Protein AF-A0A1A8BYM8-F1 (afdb_monomer_lite)

Structure (mmCIF, N/CA/C/O backbone):
data_AF-A0A1A8BYM8-F1
#
_entry.id   AF-A0A1A8BYM8-F1
#
loop_
_atom_site.group_PDB
_atom_site.id
_atom_site.type_symbol
_atom_site.label_atom_id
_atom_site.label_alt_id
_atom_site.label_comp_id
_atom_site.label_asym_id
_atom_site.label_entity_id
_atom_site.label_seq_id
_atom_site.pdbx_PDB_ins_code
_atom_site.Cartn_x
_atom_site.Cartn_y
_atom_site.Cartn_z
_atom_site.occupancy
_atom_site.B_iso_or_equiv
_atom_site.auth_seq_id
_atom_site.auth_comp_id
_atom_site.auth_asym_id
_atom_site.auth_atom_id
_atom_site.pdbx_PDB_model_num
ATOM 1 N N . GLN A 1 1 ? 53.234 -2.174 -76.152 1.00 69.75 1 GLN A N 1
ATOM 2 C CA . GLN A 1 1 ? 53.524 -1.243 -75.036 1.00 69.75 1 GLN A CA 1
ATOM 3 C C . GLN A 1 1 ? 52.244 -0.568 -74.524 1.00 69.75 1 GLN A C 1
ATOM 5 O O . GLN A 1 1 ? 52.040 -0.573 -73.321 1.00 69.75 1 GLN A O 1
ATOM 10 N N . THR A 1 2 ? 51.336 -0.128 -75.406 1.00 87.38 2 THR A N 1
ATOM 11 C CA . THR A 1 2 ? 50.038 0.517 -75.087 1.00 87.38 2 THR A CA 1
ATOM 12 C C . THR A 1 2 ? 49.075 -0.312 -74.216 1.00 87.38 2 THR A C 1
ATOM 14 O O . THR A 1 2 ? 48.575 0.184 -73.214 1.00 87.38 2 THR A O 1
ATOM 17 N N . GLN A 1 3 ? 48.884 -1.605 -74.504 1.00 92.19 3 GLN A N 1
ATOM 18 C CA . GLN A 1 3 ? 48.000 -2.469 -73.694 1.00 92.19 3 GLN A CA 1
ATOM 19 C C . GLN A 1 3 ? 48.476 -2.626 -72.238 1.00 92.19 3 GLN A C 1
ATOM 21 O O . GLN A 1 3 ? 47.675 -2.754 -71.318 1.00 92.19 3 GLN A O 1
ATOM 26 N N . LYS A 1 4 ? 49.797 -2.594 -72.012 1.00 92.19 4 LYS A N 1
ATOM 27 C CA . LYS A 1 4 ? 50.381 -2.707 -70.670 1.00 92.19 4 LYS A CA 1
ATOM 28 C C . LYS A 1 4 ? 50.124 -1.443 -69.840 1.00 92.19 4 LYS A C 1
ATOM 30 O O . LYS A 1 4 ? 49.868 -1.561 -68.648 1.00 92.19 4 LYS A O 1
ATOM 35 N N . SER A 1 5 ? 50.162 -0.256 -70.456 1.00 93.94 5 SER A N 1
ATOM 36 C CA . SER A 1 5 ? 49.809 1.000 -69.778 1.00 93.94 5 SER A CA 1
ATOM 37 C C . SER A 1 5 ? 48.310 1.117 -69.504 1.00 93.94 5 SER A C 1
ATOM 39 O O . SER A 1 5 ? 47.932 1.562 -68.429 1.00 93.94 5 SER A O 1
ATOM 41 N N . GLU A 1 6 ? 47.452 0.668 -70.424 1.00 94.69 6 GLU A N 1
ATOM 42 C CA . GLU A 1 6 ? 45.996 0.643 -70.209 1.00 94.69 6 GLU A CA 1
ATOM 43 C C . GLU A 1 6 ? 45.606 -0.285 -69.056 1.00 94.69 6 GLU A C 1
ATOM 45 O O . GLU A 1 6 ? 44.818 0.103 -68.195 1.00 94.69 6 GLU A O 1
ATOM 50 N N . LEU A 1 7 ? 46.209 -1.478 -68.993 1.00 94.81 7 LEU A N 1
ATOM 51 C CA . LEU A 1 7 ? 46.011 -2.399 -67.878 1.00 94.81 7 LEU A CA 1
ATOM 52 C C . LEU A 1 7 ? 46.497 -1.797 -66.552 1.00 94.81 7 LEU A C 1
ATOM 54 O O . LEU A 1 7 ? 45.799 -1.920 -65.553 1.00 94.81 7 LEU A O 1
ATOM 58 N N . SER A 1 8 ? 47.651 -1.119 -66.539 1.00 96.38 8 SER A N 1
ATOM 59 C CA . SER A 1 8 ? 48.151 -0.431 -65.338 1.00 96.38 8 SER A CA 1
ATOM 60 C C . SER A 1 8 ? 47.164 0.630 -64.849 1.00 96.38 8 SER A C 1
ATOM 62 O O . SER A 1 8 ? 46.769 0.600 -63.690 1.00 96.38 8 SER A O 1
ATOM 64 N N . ASN A 1 9 ? 46.676 1.492 -65.747 1.00 96.12 9 ASN A N 1
ATOM 65 C CA . ASN A 1 9 ? 45.692 2.521 -65.404 1.00 96.12 9 ASN A CA 1
ATOM 66 C C . ASN A 1 9 ? 44.373 1.910 -64.895 1.00 96.12 9 ASN A C 1
ATOM 68 O O . ASN A 1 9 ? 43.757 2.430 -63.966 1.00 96.12 9 ASN A O 1
ATOM 72 N N . ALA A 1 10 ? 43.923 0.800 -65.492 1.00 96.62 10 ALA A N 1
ATOM 73 C CA . ALA A 1 10 ? 42.734 0.085 -65.035 1.00 96.62 10 ALA A CA 1
ATOM 74 C C . ALA A 1 10 ? 42.922 -0.511 -63.628 1.00 96.62 10 ALA A C 1
ATOM 76 O O . ALA A 1 10 ? 42.000 -0.449 -62.813 1.00 96.62 10 ALA A O 1
ATOM 77 N N . ILE A 1 11 ? 44.113 -1.042 -63.328 1.00 97.00 11 ILE A N 1
ATOM 78 C CA . ILE A 1 11 ? 44.475 -1.534 -61.993 1.00 97.00 11 ILE A CA 1
ATOM 79 C C . ILE A 1 11 ? 44.491 -0.382 -60.985 1.00 97.00 11 ILE A C 1
ATOM 81 O O . ILE A 1 11 ? 43.869 -0.510 -59.933 1.00 97.00 11 ILE A O 1
ATOM 85 N N . ASP A 1 12 ? 45.118 0.750 -61.307 1.00 97.75 12 ASP A N 1
ATOM 86 C CA . ASP A 1 12 ? 45.185 1.914 -60.412 1.00 97.75 12 ASP A CA 1
ATOM 87 C C . ASP A 1 12 ? 43.781 2.448 -60.073 1.00 97.75 12 ASP A C 1
ATOM 89 O O . ASP A 1 12 ? 43.463 2.713 -58.908 1.00 97.75 12 ASP A O 1
ATOM 93 N N . ASN A 1 13 ? 42.892 2.508 -61.070 1.00 97.50 13 ASN A N 1
ATOM 94 C CA . ASN A 1 13 ? 41.487 2.870 -60.871 1.00 97.50 13 ASN A CA 1
ATOM 95 C C . ASN A 1 13 ? 40.746 1.865 -59.972 1.00 97.50 13 ASN A C 1
ATOM 97 O O . ASN A 1 13 ? 39.971 2.268 -59.099 1.00 97.50 13 ASN A O 1
ATOM 101 N N . LEU A 1 14 ? 40.979 0.561 -60.158 1.00 97.81 14 LEU A N 1
ATOM 102 C CA . LEU A 1 14 ? 40.376 -0.480 -59.322 1.00 97.81 14 LEU A CA 1
ATOM 103 C C . LEU A 1 14 ? 40.878 -0.400 -57.875 1.00 97.81 14 LEU A C 1
ATOM 105 O O . LEU A 1 14 ? 40.074 -0.501 -56.951 1.00 97.81 14 L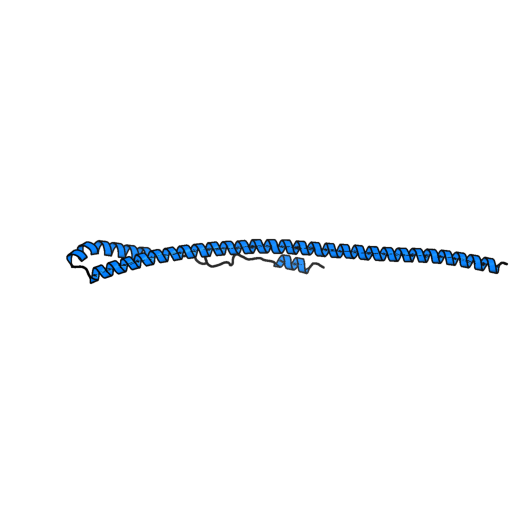EU A O 1
ATOM 109 N N . VAL A 1 15 ? 42.177 -0.170 -57.670 1.00 98.06 15 VAL A N 1
ATOM 110 C CA . VAL A 1 15 ? 42.770 0.024 -56.339 1.00 98.06 15 VAL A CA 1
ATOM 111 C C . VAL A 1 15 ? 42.131 1.225 -55.643 1.00 98.06 15 VAL A C 1
ATOM 113 O O . VAL A 1 15 ? 41.669 1.086 -54.513 1.00 98.06 15 VAL A O 1
ATOM 116 N N . SER A 1 16 ? 42.004 2.364 -56.330 1.00 97.56 16 SER A N 1
ATOM 117 C CA . SER A 1 16 ? 41.330 3.553 -55.788 1.00 97.56 16 SER A CA 1
ATOM 118 C C . SER A 1 16 ? 39.866 3.276 -55.416 1.00 97.56 16 SER A C 1
ATOM 120 O O . SER A 1 16 ? 39.413 3.631 -54.322 1.00 97.56 16 SER A O 1
ATOM 122 N N . SER A 1 17 ? 39.129 2.577 -56.287 1.00 97.88 17 SER A N 1
ATOM 123 C CA . SER A 1 17 ? 37.747 2.163 -56.018 1.00 97.88 17 SER A CA 1
ATOM 124 C C . SER A 1 17 ? 37.649 1.252 -54.788 1.00 97.88 17 SER A C 1
ATOM 126 O O . SER A 1 17 ? 36.792 1.464 -53.929 1.00 97.88 17 SER A O 1
ATOM 128 N N . ASN A 1 18 ? 38.563 0.289 -54.651 1.00 98.19 18 ASN A N 1
ATOM 129 C CA . ASN A 1 18 ? 38.620 -0.617 -53.506 1.00 98.19 18 ASN A CA 1
ATOM 130 C C . ASN A 1 18 ? 38.942 0.121 -52.202 1.00 98.19 18 ASN A C 1
ATOM 132 O O . ASN A 1 18 ? 38.282 -0.132 -51.198 1.00 98.19 18 ASN A O 1
ATOM 136 N N . SER A 1 19 ? 39.884 1.070 -52.207 1.00 98.19 19 SER A N 1
ATOM 137 C CA . SER A 1 19 ? 40.167 1.909 -51.033 1.00 98.19 19 SER A CA 1
ATOM 138 C C . SER A 1 19 ? 38.937 2.712 -50.600 1.00 98.19 19 SER A C 1
ATOM 140 O O . SER A 1 19 ? 38.654 2.819 -49.407 1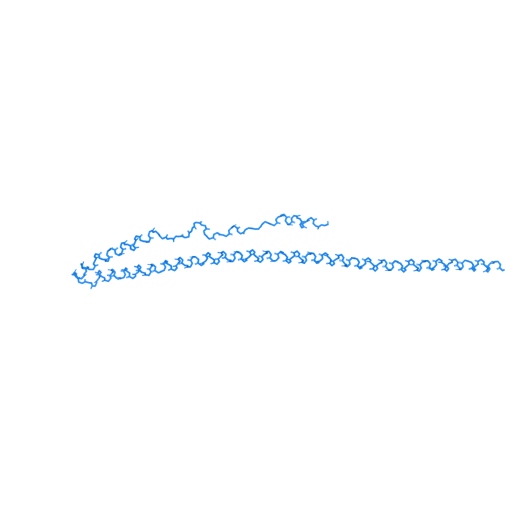.00 98.19 19 SER A O 1
ATOM 142 N N . ARG A 1 20 ? 38.149 3.222 -51.556 1.00 98.12 20 ARG A N 1
ATOM 143 C CA . ARG A 1 20 ? 36.881 3.902 -51.254 1.00 98.12 20 ARG A CA 1
ATOM 144 C C . ARG A 1 20 ? 35.843 2.950 -50.656 1.00 98.12 20 ARG A C 1
ATOM 146 O O . ARG A 1 20 ? 35.172 3.323 -49.700 1.00 98.12 20 ARG A O 1
ATOM 153 N N . LEU A 1 21 ? 35.710 1.734 -51.190 1.00 98.38 21 LEU A N 1
ATOM 154 C CA . LEU A 1 21 ? 34.812 0.717 -50.627 1.00 98.38 21 LEU A CA 1
ATOM 155 C C . LEU A 1 21 ? 35.230 0.305 -49.210 1.00 98.38 21 LEU A C 1
ATOM 157 O O . LEU A 1 21 ? 34.370 0.181 -48.346 1.00 98.38 21 LEU A O 1
ATOM 161 N N . GLN A 1 22 ? 36.529 0.154 -48.945 1.00 98.31 22 GLN A N 1
ATOM 162 C CA . GLN A 1 22 ? 37.046 -0.127 -47.601 1.00 98.31 22 GLN A CA 1
ATOM 163 C C . GLN A 1 22 ? 36.719 0.999 -46.614 1.00 98.31 22 GLN A C 1
ATOM 165 O O . GLN A 1 22 ? 36.270 0.722 -45.504 1.00 98.31 22 GLN A O 1
ATOM 170 N N . ALA A 1 23 ? 36.873 2.263 -47.022 1.00 98.31 23 ALA A N 1
ATOM 171 C CA . ALA A 1 23 ? 36.489 3.404 -46.192 1.00 98.31 23 ALA A CA 1
ATOM 172 C C . ALA A 1 23 ? 34.980 3.416 -45.889 1.00 98.31 23 ALA A C 1
ATOM 174 O O . ALA A 1 23 ? 34.582 3.647 -44.749 1.00 98.31 23 ALA A O 1
ATOM 175 N N . LEU A 1 24 ? 34.141 3.112 -46.888 1.00 98.44 24 LEU A N 1
ATOM 176 C CA . LEU A 1 24 ? 32.692 2.994 -46.699 1.00 98.44 24 LEU A CA 1
ATOM 177 C C . LEU A 1 24 ? 32.328 1.847 -45.747 1.00 98.44 24 LEU A C 1
ATOM 179 O O . LEU A 1 24 ? 31.483 2.040 -44.879 1.00 98.44 24 LEU A O 1
ATOM 183 N N . LEU A 1 25 ? 32.976 0.684 -45.864 1.00 98.38 25 L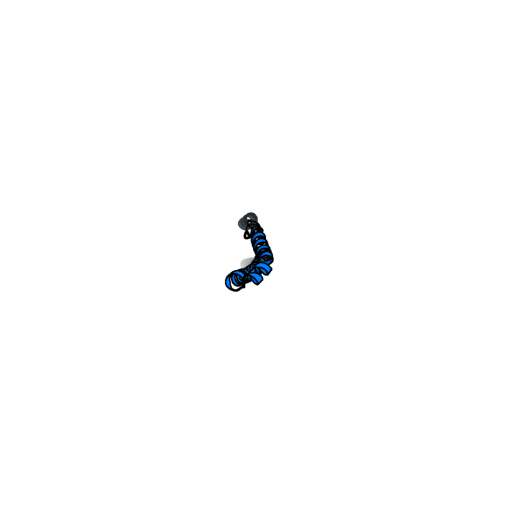EU A N 1
ATOM 184 C CA . LEU A 1 25 ? 32.765 -0.442 -44.948 1.00 98.38 25 LEU A CA 1
ATOM 185 C C . LEU A 1 25 ? 33.118 -0.064 -43.505 1.00 98.38 25 LEU A C 1
ATOM 187 O O . LEU A 1 25 ? 32.294 -0.258 -42.614 1.00 98.38 25 LEU A O 1
ATOM 191 N N . SER A 1 26 ? 34.278 0.561 -43.287 1.00 98.25 26 SER A N 1
ATOM 192 C CA . SER A 1 26 ? 34.685 1.038 -41.959 1.00 98.25 26 SER A CA 1
ATOM 193 C C . SER A 1 26 ? 33.690 2.053 -41.387 1.00 98.25 26 SER A C 1
ATOM 195 O O . SER A 1 26 ? 33.329 1.976 -40.215 1.00 98.25 26 SER A O 1
ATOM 197 N N . GLN A 1 27 ? 33.193 2.979 -42.214 1.00 98.44 27 GLN A N 1
ATOM 198 C CA . GLN A 1 27 ? 32.177 3.942 -41.790 1.00 98.44 27 GLN A CA 1
ATOM 199 C C . GLN A 1 27 ? 30.857 3.252 -41.409 1.00 98.44 27 GLN A C 1
ATOM 201 O O . GLN A 1 27 ? 30.194 3.667 -40.454 1.00 98.44 27 GLN A O 1
ATOM 206 N N . MET A 1 28 ? 30.453 2.213 -42.146 1.00 98.25 28 MET A N 1
ATOM 207 C CA . MET A 1 28 ? 29.250 1.442 -41.830 1.00 98.25 28 MET A CA 1
ATOM 208 C C . MET A 1 28 ? 29.393 0.704 -40.497 1.00 98.25 28 MET A C 1
ATOM 210 O O . MET A 1 28 ? 28.469 0.756 -39.689 1.00 98.25 28 MET A O 1
ATOM 214 N N . GLU A 1 29 ? 30.544 0.087 -40.229 1.00 98.38 29 GLU A N 1
ATOM 215 C CA . GLU A 1 29 ? 30.831 -0.578 -38.950 1.00 98.38 29 GLU A CA 1
ATOM 216 C C . GLU A 1 29 ? 30.775 0.404 -37.771 1.00 98.38 29 GLU A C 1
ATOM 218 O O . GLU A 1 29 ? 30.092 0.142 -36.775 1.00 98.38 29 GLU A O 1
ATOM 223 N N . ASP A 1 30 ? 31.403 1.575 -37.908 1.00 98.50 30 ASP A N 1
ATOM 224 C CA . ASP A 1 30 ? 31.334 2.635 -36.898 1.00 98.50 30 ASP A CA 1
ATOM 225 C C . ASP A 1 30 ? 29.896 3.125 -36.682 1.00 98.50 30 ASP A C 1
ATOM 227 O O . ASP A 1 30 ? 29.457 3.307 -35.543 1.00 98.50 30 ASP A O 1
ATOM 231 N N . THR A 1 31 ? 29.130 3.295 -37.762 1.00 98.50 31 THR A N 1
ATOM 232 C CA . THR A 1 31 ? 27.718 3.696 -37.685 1.00 98.50 31 THR A CA 1
ATOM 233 C C . THR A 1 31 ? 26.891 2.639 -36.954 1.00 98.50 31 THR A C 1
ATOM 235 O O . THR A 1 31 ? 26.089 2.983 -36.083 1.00 98.50 31 THR A O 1
ATOM 238 N N . CYS A 1 32 ? 27.105 1.352 -37.245 1.00 98.50 32 CYS A N 1
ATOM 239 C CA . CYS A 1 32 ? 26.450 0.252 -36.542 1.00 98.50 32 CYS A CA 1
ATOM 240 C C . CYS A 1 32 ? 26.757 0.276 -35.040 1.00 98.50 32 CYS A C 1
ATOM 242 O O . CYS A 1 32 ? 25.827 0.162 -34.238 1.00 98.50 32 CYS A O 1
ATOM 244 N N . ARG A 1 33 ? 28.023 0.487 -34.652 1.00 98.62 33 ARG A N 1
ATOM 245 C CA . ARG A 1 33 ? 28.413 0.626 -33.239 1.00 98.62 33 ARG A CA 1
ATOM 246 C C . ARG A 1 33 ? 27.675 1.788 -32.572 1.00 98.62 33 ARG A C 1
ATOM 248 O O . ARG A 1 33 ? 27.052 1.602 -31.531 1.00 98.62 33 ARG A O 1
ATOM 255 N N . VAL A 1 34 ? 27.675 2.968 -33.194 1.00 98.62 34 VAL A N 1
ATOM 256 C CA . VAL A 1 34 ? 27.006 4.161 -32.645 1.00 98.62 34 VAL A CA 1
ATOM 257 C C . VAL A 1 34 ? 25.495 3.946 -32.491 1.00 98.62 34 VAL A C 1
ATOM 259 O O . VAL A 1 34 ? 24.915 4.351 -31.484 1.00 98.62 34 VAL A O 1
ATOM 262 N N . VAL A 1 35 ? 24.840 3.278 -33.448 1.00 98.69 35 VAL A N 1
ATOM 263 C CA . VAL A 1 35 ? 23.412 2.929 -33.343 1.00 98.69 35 VAL A CA 1
ATOM 264 C C . VAL A 1 35 ? 23.155 2.001 -32.155 1.00 98.69 35 VAL A C 1
ATOM 266 O O . VAL A 1 35 ? 22.206 2.233 -31.405 1.00 98.69 35 VAL A O 1
ATOM 269 N N . GLN A 1 36 ? 23.999 0.987 -31.946 1.00 98.62 36 GLN A N 1
ATOM 270 C CA . GLN A 1 36 ? 23.876 0.074 -30.805 1.00 98.62 36 GLN A CA 1
ATOM 271 C C . GLN A 1 36 ? 24.037 0.809 -29.469 1.00 98.62 36 GLN A C 1
ATOM 273 O O . GLN A 1 36 ? 23.196 0.652 -28.584 1.00 98.62 36 GLN A O 1
ATOM 278 N N . GLU A 1 37 ? 25.051 1.667 -29.343 1.00 98.62 37 GLU A N 1
ATOM 279 C CA . GLU A 1 37 ? 25.280 2.473 -28.138 1.00 98.62 37 GLU A CA 1
ATOM 280 C C . GLU A 1 37 ? 24.121 3.439 -27.859 1.00 98.62 37 GLU A C 1
ATOM 282 O O . GLU A 1 37 ? 23.666 3.564 -26.720 1.00 98.62 37 GLU A O 1
ATOM 287 N N . ASN A 1 38 ? 23.609 4.113 -28.893 1.00 98.62 38 ASN A N 1
ATOM 288 C CA . ASN A 1 38 ? 22.463 5.013 -28.766 1.00 98.62 38 ASN A CA 1
ATOM 289 C C . ASN A 1 38 ? 21.203 4.253 -28.334 1.00 98.62 38 ASN A C 1
ATOM 291 O O . ASN A 1 38 ? 20.490 4.707 -27.439 1.00 98.62 38 ASN A O 1
ATOM 295 N N . ALA A 1 39 ? 20.942 3.085 -28.927 1.00 98.62 39 ALA A N 1
ATOM 296 C CA . ALA A 1 39 ? 19.811 2.243 -28.554 1.00 98.62 39 ALA A CA 1
ATOM 297 C C . ALA A 1 39 ? 19.936 1.734 -27.112 1.00 98.62 39 ALA A C 1
ATOM 299 O O . ALA A 1 39 ? 18.948 1.726 -26.379 1.00 98.62 39 ALA A O 1
ATOM 300 N N . GLN A 1 40 ? 21.138 1.344 -26.679 1.00 98.62 40 GLN A N 1
ATOM 301 C CA . GLN A 1 40 ? 21.391 0.940 -25.298 1.00 98.62 40 GLN A CA 1
ATOM 302 C C . GLN A 1 40 ? 21.138 2.096 -24.323 1.00 98.62 40 GLN A C 1
ATOM 304 O O . GLN A 1 40 ? 20.420 1.906 -23.344 1.00 98.62 40 GLN A O 1
ATOM 309 N N . ARG A 1 41 ? 21.642 3.301 -24.620 1.00 98.62 41 ARG A N 1
ATOM 310 C CA . ARG A 1 41 ? 21.381 4.501 -23.807 1.00 98.62 41 ARG A CA 1
ATOM 311 C C . ARG A 1 41 ? 19.890 4.834 -23.728 1.00 98.62 41 ARG A C 1
ATOM 313 O O . ARG A 1 41 ? 19.394 5.120 -22.644 1.00 98.62 41 ARG A O 1
ATOM 320 N N . ALA A 1 42 ? 19.160 4.749 -24.841 1.00 98.44 42 ALA A N 1
ATOM 321 C CA . ALA A 1 42 ? 17.715 4.979 -24.854 1.00 98.44 42 ALA A CA 1
ATOM 322 C C . ALA A 1 42 ? 16.954 3.945 -24.005 1.00 98.44 42 ALA A C 1
ATOM 324 O O . ALA A 1 42 ? 16.078 4.316 -23.227 1.00 98.44 42 ALA A O 1
ATOM 325 N N . LYS A 1 43 ? 17.320 2.658 -24.107 1.00 98.44 43 LYS A N 1
ATOM 326 C CA . LYS A 1 43 ? 16.737 1.584 -23.285 1.00 98.44 43 LYS A CA 1
ATOM 327 C C . LYS A 1 43 ? 16.996 1.800 -21.797 1.00 98.44 43 LYS A C 1
ATOM 329 O O . LYS A 1 43 ? 16.072 1.669 -21.003 1.00 98.44 43 LYS A O 1
ATOM 334 N N . GLN A 1 44 ? 18.228 2.153 -21.435 1.00 98.56 44 GLN A N 1
ATOM 335 C CA . GLN A 1 44 ? 18.589 2.441 -20.051 1.00 98.56 44 GLN A CA 1
ATOM 336 C C . GLN A 1 44 ? 17.800 3.637 -19.509 1.00 98.56 44 GLN A C 1
ATOM 338 O O . GLN A 1 44 ? 17.176 3.525 -18.460 1.00 98.56 44 GLN A O 1
ATOM 343 N N . GLY A 1 45 ? 17.753 4.745 -20.253 1.00 98.25 45 GLY A N 1
ATOM 344 C CA . GLY A 1 45 ? 17.002 5.927 -19.835 1.00 98.25 45 GLY A CA 1
ATOM 345 C C . GLY A 1 45 ? 15.505 5.655 -19.671 1.00 98.25 45 GLY A C 1
ATOM 346 O O . GLY A 1 45 ? 14.884 6.198 -18.763 1.00 98.25 45 GLY A O 1
ATOM 347 N N . LEU A 1 46 ? 14.917 4.793 -20.507 1.00 97.12 46 LEU A N 1
ATOM 348 C CA . LEU A 1 46 ? 13.530 4.356 -20.337 1.00 97.12 46 LEU A CA 1
ATOM 349 C C . LEU A 1 46 ? 13.349 3.546 -19.046 1.00 97.12 46 LEU A C 1
ATOM 351 O O . LEU A 1 46 ? 12.434 3.837 -18.281 1.00 97.12 46 LEU A O 1
ATOM 355 N N . ALA A 1 47 ? 14.224 2.569 -18.792 1.00 97.94 47 ALA A N 1
ATOM 356 C CA . ALA A 1 47 ? 14.173 1.744 -17.586 1.00 97.94 47 ALA A CA 1
ATOM 357 C C . ALA A 1 47 ? 14.279 2.598 -16.312 1.00 97.94 47 ALA A C 1
ATOM 359 O O . ALA A 1 47 ? 13.397 2.533 -15.463 1.00 97.94 47 ALA A O 1
ATOM 360 N N . GLU A 1 48 ? 15.264 3.498 -16.243 1.00 98.44 48 GLU A N 1
ATOM 361 C CA . GLU A 1 48 ? 15.475 4.391 -15.093 1.00 98.44 48 GLU A CA 1
ATOM 362 C C . GLU A 1 48 ? 14.253 5.280 -14.800 1.00 98.44 48 GLU A C 1
ATOM 364 O O . GLU A 1 48 ? 13.932 5.562 -13.644 1.00 98.44 48 GLU A O 1
ATOM 369 N N . ARG A 1 49 ? 13.533 5.721 -15.841 1.00 96.94 49 ARG A N 1
ATOM 370 C CA . ARG A 1 49 ? 12.305 6.516 -15.680 1.00 96.94 49 ARG A CA 1
ATOM 371 C C . ARG A 1 49 ? 11.168 5.700 -15.070 1.00 96.94 49 ARG A C 1
ATOM 373 O O . ARG A 1 49 ? 10.436 6.237 -14.240 1.00 96.94 49 ARG A O 1
ATOM 380 N N . PHE A 1 50 ? 11.021 4.438 -15.469 1.00 96.94 50 PHE A N 1
ATOM 381 C CA . PHE A 1 50 ? 10.028 3.538 -14.883 1.00 96.94 50 PHE A CA 1
ATOM 382 C C . PHE A 1 50 ? 10.403 3.128 -13.460 1.00 96.94 50 PHE A C 1
ATOM 384 O O . PHE A 1 50 ? 9.537 3.156 -12.592 1.00 96.94 50 PHE A O 1
ATOM 391 N N . ASP A 1 51 ? 11.679 2.857 -13.188 1.00 98.38 51 ASP A N 1
ATOM 392 C CA . ASP A 1 51 ? 12.163 2.562 -11.835 1.00 98.38 51 ASP A CA 1
ATOM 393 C C . ASP A 1 51 ? 11.864 3.717 -10.870 1.00 98.38 51 ASP A C 1
ATOM 395 O O . ASP A 1 51 ? 11.354 3.501 -9.768 1.00 98.38 51 ASP A O 1
ATOM 399 N N . LEU A 1 52 ? 12.086 4.962 -11.307 1.00 97.81 52 LEU A N 1
ATOM 400 C CA . LEU A 1 52 ? 11.710 6.143 -10.532 1.00 97.81 52 LEU A CA 1
ATOM 401 C C . LEU A 1 52 ? 10.192 6.232 -10.311 1.00 97.81 52 LEU A C 1
ATOM 403 O O . LEU A 1 52 ? 9.751 6.546 -9.206 1.00 97.81 52 LEU A O 1
ATOM 407 N N . LEU A 1 53 ? 9.385 5.956 -11.340 1.00 96.44 53 LEU A N 1
ATOM 408 C CA . LEU A 1 53 ? 7.926 5.953 -11.212 1.00 96.44 53 LEU A CA 1
ATOM 409 C C . LEU A 1 53 ? 7.458 4.900 -10.196 1.00 96.44 53 LEU A C 1
ATOM 411 O O . LEU A 1 53 ? 6.615 5.208 -9.355 1.00 96.44 53 LEU A O 1
ATOM 415 N N . TYR A 1 54 ? 8.027 3.692 -10.227 1.00 97.31 54 TYR A N 1
ATOM 416 C CA . TYR A 1 54 ? 7.729 2.644 -9.250 1.00 97.31 54 TYR A CA 1
ATOM 417 C C . TYR A 1 54 ? 8.109 3.057 -7.830 1.00 97.31 54 TYR A C 1
ATOM 419 O O . TYR A 1 54 ? 7.310 2.863 -6.916 1.00 97.31 54 TYR A O 1
ATOM 427 N N . ALA A 1 55 ? 9.278 3.675 -7.643 1.00 98.25 55 ALA A N 1
ATOM 428 C CA . ALA A 1 55 ? 9.706 4.160 -6.334 1.00 98.25 55 ALA A CA 1
ATOM 429 C C . ALA A 1 55 ? 8.722 5.194 -5.756 1.00 98.25 55 ALA A C 1
ATOM 431 O O . ALA A 1 55 ? 8.313 5.078 -4.602 1.00 98.25 55 ALA A O 1
ATOM 432 N N . ILE A 1 56 ? 8.281 6.155 -6.576 1.00 97.06 56 ILE A N 1
ATOM 433 C CA . ILE A 1 56 ? 7.290 7.165 -6.173 1.00 97.06 56 ILE A CA 1
ATOM 434 C C . ILE A 1 56 ? 5.953 6.508 -5.805 1.00 97.06 56 ILE A C 1
ATOM 436 O O . ILE A 1 56 ? 5.331 6.881 -4.809 1.00 97.06 56 ILE A O 1
ATOM 440 N N . LEU A 1 57 ? 5.490 5.541 -6.602 1.00 96.75 57 LEU A N 1
ATOM 441 C CA . LEU A 1 57 ? 4.237 4.835 -6.333 1.00 96.75 57 LEU A CA 1
ATOM 442 C C . LEU A 1 57 ? 4.303 4.038 -5.026 1.00 96.75 57 LEU A C 1
ATOM 444 O O . LEU A 1 57 ? 3.357 4.098 -4.239 1.00 96.75 57 LEU A O 1
ATOM 448 N N . GLU A 1 58 ? 5.407 3.336 -4.767 1.00 98.06 58 GLU A N 1
ATOM 449 C CA . GLU A 1 58 ? 5.563 2.553 -3.539 1.00 98.06 58 GLU A CA 1
ATOM 450 C C . GLU A 1 58 ? 5.657 3.456 -2.301 1.00 98.06 58 GLU A C 1
ATOM 452 O O . GLU A 1 58 ? 5.015 3.170 -1.291 1.00 98.06 58 GLU A O 1
ATOM 457 N N . GLU A 1 59 ? 6.359 4.592 -2.386 1.00 98.12 59 GLU A N 1
ATOM 458 C CA . GLU A 1 59 ? 6.383 5.594 -1.312 1.00 98.12 59 GLU A CA 1
ATOM 459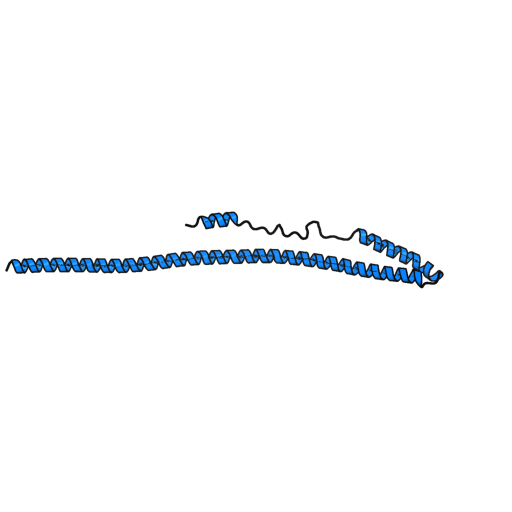 C C . GLU A 1 59 ? 4.969 6.109 -1.000 1.00 98.12 59 GLU A C 1
ATOM 461 O O . GLU A 1 59 ? 4.537 6.120 0.156 1.00 98.12 59 GLU A O 1
ATOM 466 N N . ARG A 1 60 ? 4.201 6.488 -2.031 1.00 96.50 60 ARG A N 1
ATOM 467 C CA . ARG A 1 60 ? 2.825 6.978 -1.854 1.00 96.50 60 ARG A CA 1
ATOM 468 C C . ARG A 1 60 ? 1.902 5.921 -1.262 1.00 96.50 60 ARG A C 1
ATOM 470 O O . ARG A 1 60 ? 1.119 6.242 -0.370 1.00 96.50 60 ARG A O 1
ATOM 477 N N . LYS A 1 61 ? 2.012 4.674 -1.714 1.00 97.12 61 LYS A N 1
ATOM 478 C CA . LYS A 1 61 ? 1.284 3.537 -1.143 1.00 97.12 61 LYS A CA 1
ATOM 479 C C . LYS A 1 61 ? 1.625 3.346 0.336 1.00 97.12 61 LYS A C 1
ATOM 481 O O . LYS A 1 61 ? 0.708 3.178 1.135 1.00 97.12 61 LYS A O 1
ATOM 486 N N . GLY A 1 62 ? 2.905 3.416 0.705 1.00 98.06 62 GLY A N 1
ATOM 487 C CA . GLY A 1 62 ? 3.353 3.324 2.096 1.00 98.06 62 GLY A CA 1
ATOM 488 C C . GLY A 1 62 ? 2.699 4.376 2.995 1.00 98.06 62 GLY A C 1
ATOM 489 O O . GLY A 1 62 ? 2.116 4.025 4.017 1.00 98.06 62 GLY A O 1
ATOM 490 N N . ILE A 1 63 ? 2.703 5.641 2.565 1.00 97.19 63 ILE A N 1
ATOM 491 C CA . ILE A 1 63 ? 2.069 6.750 3.302 1.00 97.19 63 ILE A CA 1
ATOM 492 C C . ILE A 1 63 ? 0.566 6.507 3.502 1.00 97.19 63 ILE A C 1
ATOM 494 O O . ILE A 1 63 ? 0.042 6.713 4.595 1.00 97.19 63 ILE A O 1
ATOM 498 N N . LEU A 1 64 ? -0.147 6.069 2.459 1.00 97.25 64 LEU A N 1
ATOM 499 C CA . LEU A 1 64 ? -1.587 5.805 2.554 1.00 97.25 64 LEU A CA 1
ATOM 500 C C . LEU A 1 64 ? -1.893 4.639 3.505 1.00 97.25 64 LEU A C 1
ATOM 502 O O . LEU A 1 64 ? -2.837 4.715 4.289 1.00 97.25 64 LEU A O 1
ATOM 506 N N . LEU A 1 65 ? -1.082 3.578 3.475 1.00 97.88 65 LEU A N 1
ATOM 507 C CA . LEU A 1 65 ? -1.219 2.450 4.398 1.00 97.88 65 LEU A CA 1
ATOM 508 C C . LEU A 1 65 ? -0.953 2.860 5.851 1.00 97.88 65 LEU A C 1
ATOM 510 O O . LEU A 1 65 ? -1.676 2.422 6.743 1.00 97.88 65 LEU A O 1
ATOM 514 N N . GLU A 1 66 ? 0.038 3.720 6.090 1.00 98.31 66 GLU A N 1
ATOM 515 C CA . GLU A 1 66 ? 0.322 4.258 7.424 1.00 98.31 66 GLU A CA 1
ATOM 516 C C . GLU A 1 66 ? -0.865 5.066 7.970 1.00 98.31 66 GLU A C 1
ATOM 518 O O . GLU A 1 66 ? -1.244 4.903 9.128 1.00 98.31 66 GLU A O 1
ATOM 523 N N . GLN A 1 67 ? -1.506 5.888 7.133 1.00 97.44 67 GLN A N 1
ATOM 524 C CA . GLN A 1 67 ? -2.697 6.649 7.524 1.00 97.44 67 GLN A CA 1
ATOM 525 C C . GLN A 1 67 ? -3.876 5.740 7.894 1.00 97.44 67 GLN A C 1
ATOM 527 O O . GLN A 1 67 ? -4.516 5.965 8.922 1.00 97.44 67 GLN A O 1
ATOM 532 N N . ILE A 1 68 ? -4.129 4.697 7.095 1.00 98.12 68 ILE A N 1
ATOM 533 C CA . ILE A 1 68 ? -5.160 3.690 7.391 1.00 98.12 68 ILE A CA 1
ATOM 534 C C . ILE A 1 68 ? -4.860 2.995 8.723 1.00 98.12 68 ILE A C 1
ATOM 536 O O . ILE A 1 68 ? -5.753 2.861 9.561 1.00 98.12 68 ILE A O 1
ATOM 540 N N . GLY A 1 69 ? -3.609 2.570 8.927 1.00 98.19 69 GLY A N 1
ATOM 541 C CA . GLY A 1 69 ? -3.176 1.905 10.155 1.00 98.19 69 GLY A CA 1
ATOM 542 C C . GLY A 1 69 ? -3.349 2.793 11.385 1.00 98.19 69 GLY A C 1
ATOM 543 O O . GLY A 1 69 ? -3.917 2.361 12.384 1.00 98.19 69 GLY A O 1
ATOM 544 N N . LYS A 1 70 ? -2.959 4.066 11.288 1.00 98.38 70 LYS A N 1
ATOM 545 C CA . LYS A 1 70 ? -3.123 5.032 12.377 1.00 98.38 70 LYS A CA 1
ATOM 546 C C . LYS A 1 70 ? -4.588 5.214 12.774 1.00 98.38 70 LYS A C 1
ATOM 548 O O . LYS A 1 70 ? -4.904 5.166 13.960 1.00 98.38 70 LYS A O 1
ATOM 553 N N . GLU A 1 71 ? -5.488 5.398 11.809 1.00 97.88 71 GLU A N 1
ATOM 554 C CA . GLU A 1 71 ? -6.911 5.554 12.121 1.00 97.88 71 GLU A CA 1
ATOM 555 C C . GLU A 1 71 ? -7.510 4.266 12.705 1.00 97.88 71 GLU A C 1
ATOM 557 O O . GLU A 1 71 ? -8.303 4.320 13.647 1.00 97.88 71 GLU A O 1
ATOM 562 N N . GLN A 1 72 ? -7.106 3.099 12.190 1.00 98.31 72 GLN A N 1
ATOM 563 C CA . GLN A 1 72 ? -7.492 1.813 12.765 1.00 98.31 72 GLN A CA 1
ATOM 564 C C . GLN A 1 72 ? -7.072 1.721 14.239 1.00 98.31 72 GLN A C 1
ATOM 566 O O . GLN A 1 72 ? -7.899 1.370 15.086 1.00 98.31 72 GLN A O 1
ATOM 571 N N . ASP A 1 73 ? -5.819 2.049 14.554 1.00 98.56 73 ASP A N 1
ATOM 572 C CA . ASP A 1 73 ? -5.287 1.994 15.915 1.00 98.56 73 ASP A CA 1
ATOM 573 C C . ASP A 1 73 ? -6.022 2.954 16.854 1.00 98.56 73 ASP A C 1
ATOM 575 O O . ASP A 1 73 ? -6.415 2.560 17.955 1.00 98.56 73 ASP A O 1
ATOM 579 N N . GLU A 1 74 ? -6.278 4.187 16.412 1.00 98.00 74 GLU A N 1
ATOM 580 C CA . GLU A 1 74 ? -7.041 5.183 17.170 1.00 98.00 74 GLU A CA 1
ATOM 581 C C . GLU A 1 74 ? -8.470 4.700 17.454 1.00 98.00 74 GLU A C 1
ATOM 583 O O . GLU A 1 74 ? -8.932 4.746 18.601 1.00 98.00 74 GLU A O 1
ATOM 588 N N . LYS A 1 75 ? -9.157 4.156 16.441 1.00 97.81 75 LYS A N 1
ATOM 589 C CA . LYS A 1 75 ? -10.516 3.617 16.589 1.00 97.81 75 LYS A CA 1
ATOM 590 C C . LYS A 1 75 ? -10.568 2.435 17.548 1.00 97.81 75 LYS A C 1
ATOM 592 O O . LYS A 1 75 ? -11.421 2.383 18.438 1.00 97.81 75 LYS A O 1
ATOM 597 N N . VAL A 1 76 ? -9.644 1.489 17.402 1.00 98.31 76 VAL A N 1
ATOM 598 C CA . VAL A 1 76 ? -9.549 0.316 18.278 1.00 98.31 76 VAL A CA 1
ATOM 599 C C . VAL A 1 76 ? -9.209 0.730 19.709 1.00 98.31 76 VAL A C 1
ATOM 601 O O . VAL A 1 76 ? -9.803 0.200 20.651 1.00 98.31 76 VAL A O 1
ATOM 604 N N . ALA A 1 77 ? -8.291 1.678 19.898 1.00 98.31 77 ALA A N 1
ATOM 605 C CA . ALA A 1 77 ? -7.937 2.194 21.216 1.00 98.31 77 ALA A CA 1
ATOM 606 C C . ALA A 1 77 ? -9.142 2.846 21.909 1.00 98.31 77 ALA A C 1
ATOM 608 O O . ALA A 1 77 ? -9.408 2.549 23.077 1.00 98.31 77 ALA A O 1
ATOM 609 N N . ALA A 1 78 ? -9.916 3.658 21.186 1.00 97.06 78 ALA A N 1
ATOM 610 C CA . ALA A 1 78 ? -11.132 4.273 21.710 1.00 97.06 78 ALA A CA 1
ATOM 611 C C . ALA A 1 78 ? -12.181 3.225 22.128 1.00 97.06 78 ALA A C 1
ATOM 613 O O . ALA A 1 78 ? -12.725 3.305 23.231 1.00 97.06 78 ALA A O 1
ATOM 614 N N . LEU A 1 79 ? -12.415 2.194 21.305 1.00 97.31 79 LEU A N 1
ATOM 615 C CA . LEU A 1 79 ? -13.344 1.107 21.643 1.00 97.31 79 LEU A CA 1
ATOM 616 C C . LEU A 1 79 ? -12.881 0.293 22.852 1.00 97.31 79 LEU A C 1
ATOM 618 O O . LEU A 1 79 ? -13.697 -0.052 23.706 1.00 97.31 79 LEU A O 1
ATOM 622 N N . ARG A 1 80 ? -11.579 0.004 22.962 1.00 97.62 80 ARG A N 1
ATOM 623 C CA . ARG A 1 80 ? -11.012 -0.691 24.129 1.00 97.62 80 ARG A CA 1
ATOM 624 C C . ARG A 1 80 ? -11.181 0.129 25.405 1.00 97.62 80 ARG A C 1
ATOM 626 O O . ARG A 1 80 ? -11.587 -0.427 26.422 1.00 97.62 80 ARG A O 1
ATOM 633 N N . ALA A 1 81 ? -10.926 1.435 25.346 1.00 96.62 81 ALA A N 1
ATOM 634 C CA . ALA A 1 81 ? -11.135 2.329 26.480 1.00 96.62 81 ALA A CA 1
ATOM 635 C C . ALA A 1 81 ? -12.615 2.382 26.896 1.00 96.62 81 ALA A C 1
ATOM 637 O O . ALA A 1 81 ? -12.925 2.333 28.087 1.00 96.62 81 ALA A O 1
ATOM 638 N N . LEU A 1 82 ? -13.540 2.423 25.931 1.00 95.56 82 LEU A N 1
ATOM 639 C CA . LEU A 1 82 ? -14.976 2.391 26.211 1.00 95.56 82 LEU A CA 1
ATOM 640 C C . LEU A 1 82 ? -15.407 1.058 26.842 1.00 95.56 82 LEU A C 1
ATOM 642 O O . LEU A 1 82 ? -16.105 1.052 27.855 1.00 95.56 82 LEU A O 1
ATOM 646 N N . ALA A 1 83 ? -14.937 -0.067 26.299 1.00 95.50 83 ALA A N 1
ATOM 647 C CA . ALA A 1 83 ? -15.205 -1.394 26.847 1.00 95.50 83 ALA A CA 1
ATOM 648 C C . ALA A 1 83 ? -14.665 -1.550 28.278 1.00 95.50 83 ALA A C 1
ATOM 650 O O . ALA A 1 83 ? -15.345 -2.123 29.128 1.00 95.50 83 ALA A O 1
ATOM 651 N N . GLN A 1 84 ? -13.481 -1.000 28.571 1.00 96.38 84 GLN A N 1
ATOM 652 C CA . GLN A 1 84 ? -12.934 -0.980 29.927 1.00 96.38 84 GLN A CA 1
ATOM 653 C C . GLN A 1 84 ? -13.858 -0.220 30.889 1.00 96.38 84 GLN A C 1
ATOM 655 O O . GLN A 1 84 ? -14.202 -0.748 31.945 1.00 96.38 84 GLN A O 1
ATOM 660 N N . ARG A 1 85 ? -14.330 0.975 30.505 1.00 93.62 85 ARG A N 1
ATOM 661 C CA . ARG A 1 85 ? -15.280 1.758 31.318 1.00 93.62 85 ARG A CA 1
ATOM 662 C C . ARG A 1 85 ? -16.583 0.999 31.567 1.00 93.62 85 ARG A C 1
ATOM 664 O O . ARG A 1 85 ? -17.123 1.057 32.671 1.00 93.62 85 ARG A O 1
ATOM 671 N N . TYR A 1 86 ? -17.099 0.286 30.565 1.00 93.50 86 TYR A N 1
ATOM 672 C CA . TYR A 1 86 ? -18.266 -0.580 30.749 1.00 93.50 86 TYR A CA 1
ATOM 673 C C . TYR A 1 86 ? -17.980 -1.717 31.733 1.00 93.50 86 TYR A C 1
ATOM 675 O O . TYR A 1 86 ? -18.802 -1.973 32.608 1.00 93.50 86 TYR A O 1
ATOM 683 N N . GLY A 1 87 ? -16.813 -2.358 31.634 1.00 94.12 87 GLY A N 1
ATOM 684 C CA . GLY A 1 87 ? -16.387 -3.414 32.553 1.00 94.12 87 GLY A CA 1
ATOM 685 C C . GLY A 1 87 ? -16.305 -2.940 34.006 1.00 94.12 87 GLY A C 1
ATOM 686 O O . GLY A 1 87 ? -16.896 -3.563 34.884 1.00 94.12 87 GLY A O 1
ATOM 687 N N . GLU A 1 88 ? -15.653 -1.802 34.254 1.00 94.06 88 GLU A N 1
ATOM 688 C CA . GLU A 1 88 ? -15.536 -1.199 35.592 1.00 94.06 88 GLU A CA 1
ATOM 689 C C . GLU A 1 88 ? -16.914 -0.877 36.193 1.00 94.06 88 GLU A C 1
ATOM 691 O O . GLU A 1 88 ? -17.196 -1.179 37.356 1.00 94.06 88 GLU A O 1
ATOM 696 N N . ARG A 1 89 ? -17.817 -0.312 35.384 1.00 90.88 89 ARG A N 1
ATOM 697 C CA . ARG A 1 89 ? -19.186 -0.000 35.814 1.00 90.88 89 ARG A CA 1
ATOM 698 C C . ARG A 1 89 ? -20.016 -1.252 36.076 1.00 90.88 89 ARG A C 1
ATOM 700 O O . ARG A 1 89 ? -20.764 -1.285 37.054 1.00 90.88 89 ARG A O 1
ATOM 707 N N . LEU A 1 90 ? -19.895 -2.268 35.225 1.00 93.62 90 LEU A N 1
ATOM 708 C CA . LEU A 1 90 ? -20.580 -3.546 35.397 1.00 93.62 90 LEU A CA 1
ATOM 709 C C . LEU A 1 90 ? -20.121 -4.237 36.683 1.00 93.62 90 LEU A C 1
ATOM 711 O O . LEU A 1 90 ? -20.959 -4.723 37.443 1.00 93.62 90 LEU A O 1
ATOM 715 N N . GLN A 1 91 ? -18.816 -4.225 36.962 1.00 96.00 91 GLN A N 1
ATOM 716 C CA . GLN A 1 91 ? -18.263 -4.755 38.204 1.00 96.00 91 GLN A CA 1
ATOM 717 C C . GLN A 1 91 ? -18.844 -4.020 39.419 1.00 96.00 91 GLN A C 1
ATOM 719 O O . GLN A 1 91 ? -19.413 -4.663 40.299 1.00 96.00 91 GLN A O 1
ATOM 724 N N . ALA A 1 92 ? -18.801 -2.684 39.434 1.00 94.06 92 ALA A N 1
ATOM 725 C CA . ALA A 1 92 ? -19.362 -1.892 40.531 1.00 94.06 92 ALA A CA 1
ATOM 726 C C . ALA A 1 92 ? -20.869 -2.147 40.731 1.00 94.06 92 ALA A C 1
ATOM 728 O O . ALA A 1 92 ? -21.353 -2.240 41.861 1.00 94.06 92 ALA A O 1
ATOM 729 N N . SER A 1 93 ? -21.624 -2.295 39.637 1.00 94.25 93 SER A N 1
ATOM 730 C CA . SER A 1 93 ? -23.051 -2.627 39.691 1.00 94.25 93 SER A CA 1
ATOM 731 C C . SER A 1 93 ? -23.297 -4.036 40.239 1.00 94.25 93 SER A C 1
ATOM 733 O O . SER A 1 93 ? -24.264 -4.246 40.974 1.00 94.25 93 SER A O 1
ATOM 735 N N . THR A 1 94 ? -22.433 -4.996 39.905 1.00 95.81 94 THR A N 1
ATOM 736 C CA . THR A 1 94 ? -22.505 -6.378 40.402 1.00 95.81 94 THR A CA 1
ATOM 737 C C . THR A 1 94 ? -22.234 -6.415 41.905 1.00 95.81 94 THR A C 1
ATOM 739 O O . THR A 1 94 ? -23.063 -6.911 42.661 1.00 95.81 94 THR A O 1
ATOM 742 N N . GLU A 1 95 ? -21.161 -5.768 42.368 1.00 96.94 95 GLU A N 1
ATOM 743 C CA . GLU A 1 95 ? -20.821 -5.672 43.795 1.00 96.94 95 GLU A CA 1
ATOM 744 C C . GLU A 1 95 ? -21.929 -4.990 44.617 1.00 96.94 95 GLU A C 1
ATOM 746 O O . GLU A 1 95 ? -22.261 -5.416 45.732 1.00 96.94 95 GLU A O 1
ATOM 751 N N . LEU A 1 96 ? -22.539 -3.93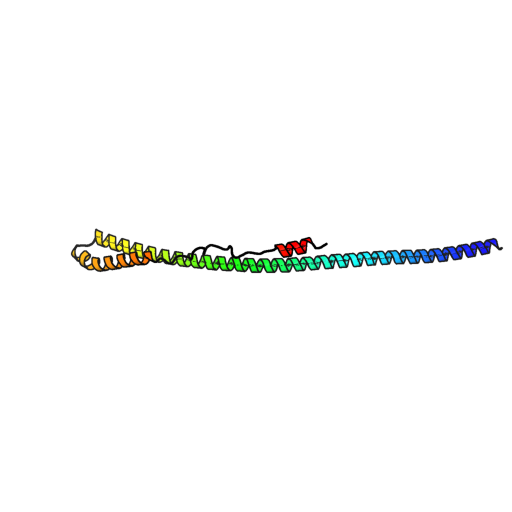2 44.068 1.00 96.06 96 LEU A N 1
ATOM 752 C CA . LEU A 1 96 ? -23.671 -3.252 44.696 1.00 96.06 96 LEU A CA 1
ATOM 753 C C . LEU A 1 96 ? -24.902 -4.161 44.779 1.00 96.06 96 LEU A C 1
ATOM 755 O O . LEU A 1 96 ? -25.597 -4.154 45.796 1.00 96.06 96 LEU A O 1
ATOM 759 N N . THR A 1 97 ? -25.154 -4.951 43.734 1.00 96.19 97 THR A N 1
ATOM 760 C CA . THR A 1 97 ? -26.252 -5.923 43.700 1.00 96.19 97 THR A CA 1
ATOM 761 C C . THR A 1 97 ? -26.037 -7.016 44.743 1.00 96.19 97 THR A C 1
ATOM 763 O O . THR A 1 97 ? -26.919 -7.229 45.570 1.00 96.19 97 THR A O 1
ATOM 766 N N . ASP A 1 98 ? -24.849 -7.618 44.809 1.00 95.94 98 ASP A N 1
ATOM 767 C CA . ASP A 1 98 ? -24.505 -8.638 45.810 1.00 95.94 98 ASP A CA 1
ATOM 768 C C . ASP A 1 98 ? -24.610 -8.104 47.244 1.00 95.94 98 ASP A C 1
ATOM 770 O O . ASP A 1 98 ? -25.005 -8.808 48.176 1.00 95.94 98 ASP A O 1
ATOM 774 N N . THR A 1 99 ? -24.259 -6.835 47.450 1.00 94.50 99 THR A N 1
ATOM 775 C CA . THR A 1 99 ? -24.415 -6.168 48.748 1.00 94.50 99 THR A CA 1
ATOM 776 C C . THR A 1 99 ? -25.889 -5.962 49.099 1.00 94.50 99 THR A C 1
ATOM 778 O O . THR A 1 99 ? -26.285 -6.206 50.238 1.00 94.50 99 THR A O 1
ATOM 781 N N . ALA A 1 100 ? -26.715 -5.551 48.133 1.00 93.94 100 ALA A N 1
ATOM 782 C CA . ALA A 1 100 ? -28.152 -5.387 48.333 1.00 93.94 100 ALA A CA 1
ATOM 783 C C . ALA A 1 100 ? -28.858 -6.729 48.604 1.00 93.94 100 ALA A C 1
ATOM 785 O O . ALA A 1 100 ? -29.693 -6.797 49.504 1.00 93.94 100 ALA A O 1
ATOM 786 N N . VAL A 1 101 ? -28.487 -7.796 47.888 1.00 93.94 101 VAL A N 1
ATOM 787 C CA . VAL A 1 101 ? -29.011 -9.157 48.098 1.00 93.94 101 VAL A CA 1
ATOM 788 C C . VAL A 1 101 ? -28.634 -9.679 49.483 1.00 93.94 101 VAL A C 1
ATOM 790 O O . VAL A 1 101 ? -29.514 -10.086 50.236 1.00 93.94 101 VAL A O 1
ATOM 793 N N . ARG A 1 102 ? -27.359 -9.574 49.886 1.00 91.81 102 ARG A N 1
ATOM 794 C CA . ARG A 1 102 ? -26.935 -9.970 51.242 1.00 91.81 102 ARG A CA 1
ATOM 795 C C . ARG A 1 102 ? -27.682 -9.206 52.330 1.00 91.81 102 ARG A C 1
ATOM 797 O O . ARG A 1 102 ? -28.081 -9.804 53.324 1.00 91.81 102 ARG A O 1
ATOM 804 N N . ALA A 1 103 ? -27.908 -7.905 52.144 1.00 90.94 103 ALA A N 1
ATOM 805 C CA . ALA A 1 103 ? -28.709 -7.128 53.082 1.00 90.94 103 ALA A CA 1
ATOM 806 C C . ALA A 1 103 ? -30.154 -7.654 53.168 1.00 90.94 103 ALA A C 1
ATOM 808 O O . ALA A 1 103 ? -30.691 -7.733 54.265 1.00 90.94 103 ALA A O 1
ATOM 809 N N . LEU A 1 104 ? -30.775 -8.059 52.058 1.00 90.62 104 LEU A N 1
ATOM 810 C CA . LEU A 1 104 ? -32.125 -8.637 52.069 1.00 90.62 104 LEU A CA 1
ATOM 811 C C . LEU A 1 104 ? -32.192 -10.006 52.765 1.00 90.62 104 LEU A C 1
ATOM 813 O O . LEU A 1 104 ? -33.174 -10.285 53.446 1.00 90.62 104 LEU A O 1
ATOM 817 N N . GLU A 1 105 ? -31.175 -10.850 52.594 1.00 91.31 105 GLU A N 1
ATOM 818 C CA . GLU A 1 105 ? -31.202 -12.245 53.054 1.00 91.31 105 GLU A CA 1
ATOM 819 C C . GLU A 1 105 ? -30.649 -12.455 54.472 1.00 91.31 105 GLU A C 1
ATOM 821 O O . GLU A 1 105 ? -31.065 -13.388 55.157 1.00 91.31 105 GLU A O 1
ATOM 826 N N . GLN A 1 106 ? -29.691 -11.632 54.912 1.00 82.12 106 GLN A N 1
ATOM 827 C CA . GLN A 1 106 ? -28.851 -11.940 56.080 1.00 82.12 106 GLN A CA 1
ATOM 828 C C . GLN A 1 106 ? -28.935 -10.909 57.215 1.00 82.12 106 GLN A C 1
ATOM 830 O O . GLN A 1 106 ? -28.322 -11.126 58.258 1.00 82.12 106 GLN A O 1
ATOM 835 N N . SER A 1 107 ? -29.664 -9.798 57.052 1.00 79.56 107 SER A N 1
ATOM 836 C CA . SER A 1 107 ? -29.714 -8.742 58.076 1.00 79.56 107 SER A CA 1
ATOM 837 C C . SER A 1 107 ? -30.936 -8.840 58.996 1.00 79.56 107 SER A C 1
ATOM 839 O O . SER A 1 107 ? -32.053 -9.139 58.568 1.00 79.56 107 SER A O 1
ATOM 841 N N . GLY A 1 108 ? -30.732 -8.574 60.291 1.00 86.75 108 GLY A N 1
ATOM 842 C CA . GLY A 1 108 ? -31.839 -8.436 61.240 1.00 86.75 108 GLY A CA 1
ATOM 843 C C . GLY A 1 108 ? -32.686 -7.196 60.926 1.00 86.75 108 GLY A C 1
ATOM 844 O O . GLY A 1 108 ? -32.182 -6.215 60.384 1.00 86.75 108 GLY A O 1
ATOM 845 N N . ALA A 1 109 ? -33.970 -7.188 61.305 1.00 86.19 109 ALA A N 1
ATOM 846 C CA . ALA A 1 109 ? -34.914 -6.130 60.909 1.00 86.19 109 ALA A CA 1
ATOM 847 C C . ALA A 1 109 ? -34.438 -4.693 61.226 1.00 86.19 109 ALA A C 1
ATOM 849 O O . ALA A 1 109 ? -34.652 -3.780 60.430 1.00 86.19 109 ALA A O 1
ATOM 850 N N . ALA A 1 110 ? -33.767 -4.482 62.363 1.00 87.69 110 ALA A N 1
ATOM 851 C CA . ALA A 1 110 ? -33.235 -3.172 62.740 1.00 87.69 110 ALA A CA 1
ATOM 852 C C . ALA A 1 110 ? -32.028 -2.744 61.879 1.00 87.69 110 ALA A C 1
ATOM 854 O O . ALA A 1 110 ? -31.965 -1.596 61.440 1.00 87.69 110 ALA A O 1
ATOM 855 N N . GLU A 1 111 ? -31.099 -3.662 61.596 1.00 86.00 111 GLU A N 1
ATOM 856 C CA . GLU A 1 111 ? -29.937 -3.415 60.728 1.00 86.00 111 GLU A CA 1
ATOM 857 C C . GLU A 1 111 ? -30.367 -3.164 59.281 1.00 86.00 111 GLU A C 1
ATOM 859 O O . GLU A 1 111 ? -29.888 -2.223 58.642 1.00 86.00 111 GLU A O 1
ATOM 864 N N . PHE A 1 112 ? -31.338 -3.941 58.791 1.00 90.75 112 PHE A N 1
ATOM 865 C CA . PHE A 1 112 ? -31.929 -3.744 57.474 1.00 90.75 112 PHE A CA 1
ATOM 866 C C . PHE A 1 112 ? -32.531 -2.344 57.331 1.00 90.75 112 PHE A C 1
ATOM 868 O O . PHE A 1 112 ? -32.232 -1.628 56.375 1.00 90.75 112 PHE A O 1
ATOM 875 N N . LEU A 1 113 ? -33.360 -1.915 58.290 1.00 88.50 113 LEU A N 1
ATOM 876 C CA . LEU A 1 113 ? -34.006 -0.602 58.243 1.00 88.50 113 LEU A CA 1
ATOM 877 C C . LEU A 1 113 ? -32.981 0.542 58.233 1.00 88.50 113 LEU A C 1
ATOM 879 O O . LEU A 1 113 ? -33.163 1.496 57.475 1.00 88.50 113 LEU A O 1
ATOM 883 N N . LEU A 1 114 ? -31.884 0.420 58.990 1.00 87.44 114 LEU A N 1
ATOM 884 C CA . LEU A 1 114 ? -30.796 1.405 59.001 1.00 87.44 114 LEU A CA 1
ATOM 885 C C . LEU A 1 114 ? -30.053 1.486 57.653 1.00 87.44 114 LEU A C 1
ATOM 887 O O . LEU A 1 114 ? -29.729 2.587 57.203 1.00 87.44 114 LEU A O 1
ATOM 891 N N . ALA A 1 115 ? -29.808 0.354 56.983 1.00 87.75 115 ALA A N 1
ATOM 892 C CA . ALA A 1 115 ? -29.049 0.303 55.726 1.00 87.75 115 ALA A CA 1
ATOM 893 C C . ALA A 1 115 ? -29.902 0.523 54.454 1.00 87.75 115 ALA A C 1
ATOM 895 O O . ALA A 1 115 ? -29.405 1.036 53.443 1.00 87.75 115 ALA A O 1
ATOM 896 N N . SER A 1 116 ? -31.189 0.162 54.494 1.00 91.06 116 SER A N 1
ATOM 897 C CA . SER A 1 116 ? -32.087 0.063 53.330 1.00 91.06 116 SER A CA 1
ATOM 898 C C . SER A 1 116 ? -32.205 1.357 52.527 1.00 91.06 116 SER A C 1
ATOM 900 O O . SER A 1 116 ? -32.067 1.342 51.306 1.00 91.06 116 SER A O 1
ATOM 902 N N . LYS A 1 117 ? -32.390 2.506 53.188 1.00 92.12 117 LYS A N 1
ATOM 903 C CA . LYS A 1 117 ? -32.535 3.805 52.512 1.00 92.12 117 LYS A CA 1
ATOM 904 C C . LYS A 1 117 ? -31.303 4.161 51.671 1.00 92.12 117 LYS A C 1
ATOM 906 O O . LYS A 1 117 ? -31.440 4.670 50.556 1.00 92.12 117 LYS A O 1
ATOM 911 N N . GLY A 1 118 ? -30.109 3.884 52.197 1.00 93.62 118 GLY A N 1
ATOM 912 C CA . GLY A 1 118 ? -28.848 4.134 51.501 1.00 93.62 118 GLY A CA 1
ATOM 913 C C . GLY A 1 118 ? -28.660 3.198 50.310 1.00 93.62 118 GLY A C 1
ATOM 914 O O . GLY A 1 118 ? -28.323 3.661 49.222 1.00 93.62 118 GLY A O 1
ATOM 915 N N . LEU A 1 119 ? -28.939 1.904 50.497 1.00 94.12 119 LEU A N 1
ATOM 916 C CA . LEU A 1 119 ? -28.859 0.905 49.428 1.00 94.12 119 LEU A CA 1
ATOM 917 C C . LEU A 1 119 ? -29.851 1.204 48.300 1.00 94.12 119 LEU A C 1
ATOM 919 O O . LEU A 1 119 ? -29.434 1.296 47.153 1.00 94.12 119 LEU A O 1
ATOM 923 N N . ILE A 1 120 ? -31.121 1.477 48.618 1.00 94.25 120 ILE A N 1
ATOM 924 C CA . ILE A 1 120 ? -32.154 1.833 47.628 1.00 94.25 120 ILE A CA 1
ATOM 925 C C . ILE A 1 120 ? -31.719 3.037 46.786 1.00 94.25 120 ILE A C 1
ATOM 927 O O . ILE A 1 120 ? -31.873 3.023 45.565 1.00 94.25 120 ILE A O 1
ATOM 931 N N . THR A 1 121 ? -31.165 4.070 47.427 1.00 95.38 121 THR A N 1
ATOM 932 C CA . THR A 1 121 ? -30.679 5.266 46.723 1.00 95.38 121 THR A CA 1
ATOM 933 C C . THR A 1 121 ? -29.537 4.905 45.772 1.00 95.38 121 THR A C 1
ATOM 935 O O . THR A 1 121 ? -29.643 5.162 44.575 1.00 95.38 121 THR A O 1
ATOM 938 N N . LYS A 1 122 ? -28.501 4.210 46.265 1.00 95.06 122 LYS A N 1
ATOM 939 C CA . LYS A 1 122 ? -27.344 3.798 45.452 1.00 95.06 122 LYS A CA 1
ATOM 940 C C . LYS A 1 122 ? -27.742 2.910 44.272 1.00 95.06 122 LYS A C 1
ATOM 942 O O . LYS A 1 122 ? -27.287 3.149 43.158 1.00 95.06 122 LYS A O 1
ATOM 947 N N . THR A 1 123 ? -28.598 1.911 44.490 1.00 94.31 123 THR A N 1
ATOM 948 C CA . THR A 1 123 ? -29.044 0.992 43.430 1.00 94.31 123 THR A CA 1
ATOM 949 C C . THR A 1 123 ? -29.858 1.730 42.370 1.00 94.31 123 THR A C 1
ATOM 951 O O . THR A 1 123 ? -29.665 1.507 41.176 1.00 94.31 123 THR A O 1
ATOM 954 N N . LYS A 1 124 ? -30.729 2.661 42.780 1.00 94.00 124 LYS A N 1
ATOM 955 C CA . LYS A 1 124 ? -31.506 3.489 41.851 1.00 94.00 124 LYS A CA 1
ATOM 956 C C . LYS A 1 124 ? -30.617 4.423 41.031 1.00 94.00 124 LYS A C 1
ATOM 958 O O . LYS A 1 124 ? -30.866 4.595 39.840 1.00 94.00 124 LYS A O 1
ATOM 963 N N . ASP A 1 125 ? -29.604 5.019 41.649 1.00 92.19 125 ASP A N 1
ATOM 964 C CA . ASP A 1 125 ? -28.678 5.920 40.964 1.00 92.19 125 ASP A CA 1
ATOM 965 C C . ASP A 1 125 ? -27.792 5.158 39.967 1.00 92.19 125 ASP A C 1
ATOM 967 O O . ASP A 1 125 ? -27.655 5.590 38.822 1.00 92.19 125 ASP A O 1
ATOM 971 N N . ALA A 1 126 ? -27.293 3.974 40.341 1.00 91.06 126 ALA A N 1
ATOM 972 C CA . ALA A 1 126 ? -26.563 3.086 39.435 1.00 91.06 126 ALA A CA 1
ATOM 973 C C . ALA A 1 126 ? -27.420 2.658 38.226 1.00 91.06 126 ALA A C 1
ATOM 975 O O . ALA A 1 126 ? -26.965 2.740 37.084 1.00 91.06 126 ALA A O 1
ATOM 976 N N . ALA A 1 127 ? -28.686 2.290 38.458 1.00 89.38 127 ALA A N 1
ATOM 977 C CA . ALA A 1 127 ? -29.626 1.917 37.399 1.00 89.38 127 ALA A CA 1
ATOM 978 C C . ALA A 1 127 ? -30.004 3.089 36.476 1.00 89.38 127 ALA A C 1
ATOM 980 O O . ALA A 1 127 ? -30.309 2.888 35.305 1.00 89.38 127 ALA A O 1
ATOM 981 N N . LYS A 1 128 ? -29.994 4.330 36.974 1.00 88.62 128 LYS A N 1
ATOM 982 C CA . LYS A 1 128 ? -30.186 5.514 36.125 1.00 88.62 128 LYS A CA 1
ATOM 983 C C . LYS A 1 128 ? -28.965 5.803 35.260 1.00 88.62 128 LYS A C 1
ATOM 985 O O . LYS A 1 128 ? -29.125 6.187 34.106 1.00 88.62 128 LYS A O 1
ATOM 990 N N . ALA A 1 129 ? -27.762 5.626 35.802 1.00 83.31 129 ALA A N 1
ATOM 991 C CA . ALA A 1 129 ? -26.526 5.902 35.080 1.00 83.31 129 ALA A CA 1
ATOM 992 C C . ALA A 1 129 ? -26.336 4.991 33.850 1.00 83.31 129 ALA A C 1
ATOM 994 O O . ALA A 1 129 ? -25.692 5.402 32.883 1.00 83.31 129 ALA A O 1
ATOM 995 N N . SER A 1 130 ? -26.886 3.770 33.842 1.00 77.25 130 SER A N 1
ATOM 996 C CA . SER A 1 130 ? -26.819 2.856 32.685 1.00 77.25 130 SER A CA 1
ATOM 997 C C . SER A 1 130 ? -27.696 3.279 31.498 1.00 77.25 130 SER A C 1
ATOM 999 O O . SER A 1 130 ? -27.425 2.891 30.367 1.00 77.25 130 SER A O 1
ATOM 1001 N N . LEU A 1 131 ? -28.706 4.132 31.704 1.00 71.75 131 LEU A N 1
ATOM 1002 C CA . LEU A 1 131 ? -29.601 4.592 30.630 1.00 71.75 131 LEU A CA 1
ATOM 1003 C C . LEU A 1 131 ? -28.941 5.592 29.666 1.00 71.75 131 LEU A C 1
ATOM 1005 O O . LEU A 1 131 ? -29.431 5.781 28.555 1.00 71.75 131 LEU A O 1
ATOM 1009 N N . GLY A 1 132 ? -27.850 6.236 30.089 1.00 72.62 132 GLY A N 1
ATOM 1010 C CA . GLY A 1 132 ? -27.106 7.236 29.318 1.00 72.62 132 GLY A CA 1
ATOM 1011 C C . GLY A 1 132 ? -25.713 6.765 28.913 1.00 72.62 132 GLY A C 1
ATOM 1012 O O . GLY A 1 132 ? -24.778 7.561 28.941 1.00 72.62 132 GLY A O 1
ATOM 1013 N N . GLU A 1 133 ? -25.534 5.473 28.633 1.00 76.94 133 GLU A N 1
ATOM 1014 C CA . GLU A 1 133 ? -24.226 4.945 28.242 1.00 76.94 133 GLU A CA 1
ATOM 1015 C C . GLU A 1 133 ? -23.707 5.599 26.960 1.00 76.94 133 GLU A C 1
ATOM 1017 O O . GLU A 1 133 ? -24.376 5.620 25.928 1.00 76.94 133 GLU A O 1
ATOM 1022 N N . GLU A 1 134 ? -22.489 6.130 27.062 1.00 83.56 134 GLU A N 1
ATOM 1023 C CA . GLU A 1 134 ? -21.710 6.672 25.955 1.00 83.56 134 GLU A CA 1
ATOM 1024 C C . GLU A 1 134 ? -21.539 5.577 24.906 1.00 83.56 134 GLU A C 1
ATOM 1026 O O . GLU A 1 134 ? -21.064 4.501 25.244 1.00 83.56 134 GLU A O 1
ATOM 1031 N N . ARG A 1 135 ? -21.958 5.811 23.662 1.00 89.50 135 ARG A N 1
ATOM 1032 C CA . ARG A 1 135 ? -21.828 4.854 22.555 1.00 89.50 135 ARG A CA 1
ATOM 1033 C C . ARG A 1 135 ? -20.924 5.445 21.482 1.00 89.50 135 ARG A C 1
ATOM 1035 O O . ARG A 1 135 ? -20.905 6.669 21.345 1.00 89.50 135 ARG A O 1
ATOM 1042 N N . PRO A 1 136 ? -20.231 4.608 20.694 1.00 92.00 136 PRO A N 1
ATOM 1043 C CA . PRO A 1 136 ? -19.572 5.090 19.493 1.00 92.00 136 PRO A CA 1
ATOM 1044 C C . PRO A 1 136 ? -20.585 5.788 18.583 1.00 92.00 136 PRO A C 1
ATOM 1046 O O . PRO A 1 136 ? -21.757 5.397 18.521 1.00 92.00 136 PRO A O 1
ATOM 1049 N N . GLU A 1 137 ? -20.130 6.821 17.884 1.00 91.94 137 GLU A N 1
ATOM 1050 C CA . GLU A 1 137 ? -20.956 7.524 16.908 1.00 91.94 137 GLU A CA 1
ATOM 1051 C C . GLU A 1 137 ? -21.413 6.564 15.790 1.00 91.94 137 GLU A C 1
ATOM 1053 O O . GLU A 1 137 ? -20.696 5.617 15.451 1.00 91.94 137 GLU A O 1
ATOM 1058 N N . PRO A 1 138 ? -22.601 6.764 15.193 1.00 93.38 138 PRO A N 1
ATOM 1059 C CA . PRO A 1 138 ? -23.057 5.921 14.093 1.00 93.38 138 PRO A CA 1
ATOM 1060 C C . PRO A 1 138 ? -22.058 5.900 12.928 1.00 93.38 138 PRO A C 1
ATOM 1062 O O . PRO A 1 138 ? -21.730 6.942 12.364 1.00 93.38 138 PRO A O 1
ATOM 1065 N N . GLY A 1 139 ? -21.616 4.705 12.530 1.00 93.31 139 GLY A N 1
ATOM 1066 C CA . GLY A 1 139 ? -20.639 4.531 11.456 1.00 93.31 139 GLY A CA 1
ATOM 1067 C C . GLY A 1 139 ? -19.183 4.712 11.886 1.00 93.31 139 GLY A C 1
ATOM 1068 O O . GLY A 1 139 ? -18.321 4.795 11.016 1.00 93.31 139 GLY A O 1
ATOM 1069 N N . PHE A 1 140 ? -18.893 4.754 13.190 1.00 95.75 140 PHE A N 1
ATOM 1070 C CA . PHE A 1 140 ? -17.533 4.790 13.733 1.00 95.75 140 PHE A CA 1
ATOM 1071 C C . PHE A 1 140 ? -16.622 3.696 13.149 1.00 95.75 140 PHE A C 1
ATOM 1073 O O . PHE A 1 140 ? -15.431 3.908 12.943 1.00 95.75 140 PHE A O 1
ATOM 1080 N N . GLU A 1 141 ? -17.181 2.530 12.843 1.00 95.12 141 GLU A N 1
ATOM 1081 C CA . GLU A 1 141 ? -16.486 1.384 12.260 1.00 95.12 141 GLU A CA 1
ATOM 1082 C C . GLU A 1 141 ? -16.096 1.560 10.786 1.00 95.12 141 GLU A C 1
ATOM 1084 O O . GLU A 1 141 ? -15.266 0.804 10.281 1.00 95.12 141 GLU A O 1
ATOM 1089 N N . LYS A 1 142 ? -16.687 2.531 10.080 1.00 96.44 142 LYS A N 1
ATOM 1090 C CA . LYS A 1 142 ? -16.461 2.714 8.643 1.00 96.44 142 LYS A CA 1
ATOM 1091 C C . LYS A 1 142 ? -15.045 3.193 8.368 1.00 96.44 142 LYS A C 1
ATOM 1093 O O . LYS A 1 142 ? -14.531 4.053 9.075 1.00 96.44 142 LYS A O 1
ATOM 1098 N N . MET A 1 143 ? -14.461 2.686 7.290 1.00 96.69 143 MET A N 1
ATOM 1099 C CA . MET A 1 143 ? -13.156 3.113 6.765 1.00 96.69 143 MET A CA 1
ATOM 1100 C C . MET A 1 143 ? -13.268 3.579 5.302 1.00 96.69 143 MET A C 1
ATOM 1102 O O . MET A 1 143 ? -12.262 3.770 4.625 1.00 96.69 143 MET A O 1
ATOM 1106 N N . ASP A 1 144 ? -14.499 3.748 4.806 1.00 93.19 144 ASP A N 1
ATOM 1107 C CA . ASP A 1 144 ? -14.822 3.926 3.384 1.00 93.19 144 ASP A CA 1
ATOM 1108 C C . ASP A 1 144 ? -14.336 5.260 2.797 1.00 93.19 144 ASP A C 1
ATOM 1110 O O . ASP A 1 144 ? -14.401 5.453 1.590 1.00 93.19 144 ASP A O 1
ATOM 1114 N N . HIS A 1 145 ? -13.866 6.201 3.620 1.00 91.31 145 HIS A N 1
ATOM 1115 C CA . HIS A 1 145 ? -13.254 7.454 3.164 1.00 91.31 145 HIS A CA 1
ATOM 1116 C C . HIS A 1 145 ? -11.807 7.274 2.692 1.00 91.31 145 HIS A C 1
ATOM 1118 O O . HIS A 1 145 ? -11.284 8.150 2.002 1.00 91.31 145 HIS A O 1
ATOM 1124 N N . PHE A 1 146 ? -11.163 6.144 3.001 1.00 92.88 146 PHE A N 1
ATOM 1125 C CA . PHE A 1 146 ? -9.873 5.779 2.419 1.00 92.88 146 PHE A CA 1
ATOM 1126 C C . PHE A 1 146 ? -10.058 5.228 1.003 1.00 92.88 146 PHE A C 1
ATOM 1128 O O . PHE A 1 146 ? -10.019 4.024 0.758 1.00 92.88 146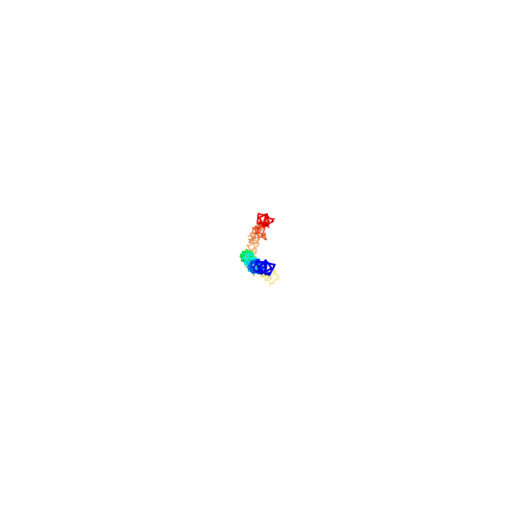 PHE A O 1
ATOM 1135 N N . THR A 1 147 ? -10.249 6.138 0.050 1.00 91.75 147 THR A N 1
ATOM 1136 C CA . THR A 1 147 ? -10.383 5.817 -1.377 1.00 91.75 147 THR A CA 1
ATOM 1137 C C . THR A 1 147 ? -9.259 6.437 -2.193 1.00 91.75 147 THR A C 1
ATOM 1139 O O . THR A 1 147 ? -8.857 7.572 -1.939 1.00 91.75 147 THR A O 1
ATOM 1142 N N . LEU A 1 148 ? -8.806 5.723 -3.225 1.00 92.25 148 LEU A N 1
ATOM 1143 C CA . LEU A 1 148 ? -7.834 6.202 -4.205 1.00 92.25 148 LEU A CA 1
ATOM 1144 C C . LEU A 1 148 ? -8.391 5.973 -5.614 1.00 92.25 148 LEU A C 1
ATOM 1146 O O . LEU A 1 148 ? -8.709 4.842 -5.969 1.00 92.25 148 LEU A O 1
ATOM 1150 N N . SER A 1 149 ? -8.484 7.033 -6.419 1.00 92.62 149 SER A N 1
ATOM 1151 C CA . SER A 1 149 ? -8.807 6.922 -7.846 1.00 92.62 149 SER A CA 1
ATOM 1152 C C . SER A 1 149 ? -7.520 6.897 -8.667 1.00 92.62 149 SER A C 1
ATOM 1154 O O . SER A 1 149 ? -6.715 7.827 -8.601 1.00 92.62 149 SER A O 1
ATOM 1156 N N . THR A 1 150 ? -7.335 5.837 -9.450 1.00 94.25 150 THR A N 1
ATOM 1157 C CA . THR A 1 150 ? -6.186 5.647 -10.350 1.00 94.25 150 THR A CA 1
ATOM 1158 C C . THR A 1 150 ? -6.549 5.812 -11.824 1.00 94.25 150 THR A C 1
ATOM 1160 O O . THR A 1 150 ? -5.657 5.828 -12.668 1.00 94.25 150 THR A O 1
ATOM 1163 N N . GLU A 1 151 ? -7.829 6.024 -12.144 1.00 95.56 151 GLU A N 1
ATOM 1164 C CA . GLU A 1 151 ? -8.374 6.001 -13.510 1.00 95.56 151 GLU A CA 1
ATOM 1165 C C . GLU A 1 151 ? -7.635 6.939 -14.473 1.00 95.56 151 GLU A C 1
ATOM 1167 O O . GLU A 1 151 ? -7.293 6.563 -15.594 1.00 95.56 151 GLU A O 1
ATOM 1172 N N . HIS A 1 152 ? -7.346 8.171 -14.039 1.00 93.94 152 HIS A N 1
ATOM 1173 C CA . HIS A 1 152 ? -6.622 9.126 -14.878 1.00 93.94 152 HIS A CA 1
ATOM 1174 C C . HIS A 1 152 ? -5.183 8.673 -15.147 1.00 93.94 152 HIS A C 1
ATOM 1176 O O . HIS A 1 152 ? -4.704 8.775 -16.276 1.00 93.94 152 HIS A O 1
ATOM 1182 N N . VAL A 1 153 ? -4.500 8.159 -14.122 1.00 92.56 153 VAL A N 1
ATOM 1183 C CA . VAL A 1 153 ? -3.115 7.686 -14.237 1.00 92.56 153 VAL A CA 1
ATOM 1184 C C . VAL A 1 153 ? -3.055 6.462 -15.144 1.00 92.56 153 VAL A C 1
ATOM 1186 O O . VAL A 1 153 ? -2.234 6.422 -16.055 1.00 92.56 153 VAL A O 1
ATOM 1189 N N . GLU A 1 154 ? -3.971 5.512 -14.970 1.00 93.31 154 GLU A N 1
ATOM 1190 C CA . GLU A 1 154 ? -4.119 4.343 -15.839 1.00 93.31 154 GLU A CA 1
ATOM 1191 C C . GLU A 1 154 ? -4.370 4.747 -17.295 1.00 93.31 154 GLU A C 1
ATOM 1193 O O . GLU A 1 154 ? -3.718 4.230 -18.201 1.00 93.31 154 GLU A O 1
ATOM 1198 N N . ALA A 1 155 ? -5.246 5.727 -17.531 1.00 95.25 155 ALA A N 1
ATOM 1199 C CA . ALA A 1 155 ? -5.525 6.234 -18.871 1.00 95.25 155 ALA A CA 1
ATOM 1200 C C . ALA A 1 155 ? -4.312 6.929 -19.515 1.00 95.25 155 ALA A C 1
ATOM 1202 O O . ALA A 1 155 ? -4.148 6.859 -20.735 1.00 95.25 155 ALA A O 1
ATOM 1203 N N . VAL A 1 156 ? -3.474 7.612 -18.728 1.00 94.12 156 VAL A N 1
ATOM 1204 C CA . VAL A 1 156 ? -2.214 8.199 -19.212 1.00 94.12 156 VAL A CA 1
ATOM 1205 C C . VAL A 1 156 ? -1.206 7.098 -19.539 1.00 94.12 156 VAL A C 1
ATOM 1207 O O . VAL A 1 156 ? -0.645 7.110 -20.632 1.00 94.12 156 VAL A O 1
ATOM 1210 N N . LEU A 1 157 ? -1.026 6.120 -18.646 1.00 91.88 157 LEU A N 1
ATOM 1211 C CA . LEU A 1 157 ? -0.108 4.993 -18.844 1.00 91.88 157 LEU A CA 1
ATOM 1212 C C . LEU A 1 157 ? -0.494 4.145 -20.063 1.00 91.88 157 LEU A C 1
ATOM 1214 O O . LEU A 1 157 ? 0.371 3.779 -20.853 1.00 91.88 157 LEU A O 1
ATOM 1218 N N . ALA A 1 158 ? -1.789 3.903 -20.279 1.00 92.25 158 ALA A N 1
ATOM 1219 C CA . ALA A 1 158 ? -2.294 3.152 -21.430 1.00 92.25 158 ALA A CA 1
ATOM 1220 C C . ALA A 1 158 ? -2.018 3.834 -22.783 1.00 92.25 158 ALA A C 1
ATOM 1222 O O . ALA A 1 158 ? -2.049 3.178 -23.822 1.00 92.25 158 ALA A O 1
ATOM 1223 N N . LYS A 1 159 ? -1.760 5.148 -22.785 1.00 92.94 159 LYS A N 1
ATOM 1224 C CA . LYS A 1 159 ? -1.435 5.932 -23.986 1.00 92.94 159 LYS A CA 1
ATOM 1225 C C . LYS A 1 159 ? 0.068 6.067 -24.234 1.00 92.94 159 LYS A C 1
ATOM 1227 O O . LYS A 1 159 ? 0.443 6.698 -25.218 1.00 92.94 159 LYS A O 1
ATOM 1232 N N . MET A 1 160 ? 0.924 5.525 -23.365 1.00 88.00 160 MET A N 1
ATOM 1233 C CA . MET A 1 160 ? 2.374 5.564 -23.560 1.00 88.00 160 MET A CA 1
ATOM 1234 C C . MET A 1 160 ? 2.778 4.549 -24.642 1.00 88.00 160 MET A C 1
ATOM 1236 O O . MET A 1 160 ? 2.960 3.368 -24.353 1.00 88.00 160 MET A O 1
ATOM 1240 N N . ALA A 1 161 ? 2.894 5.026 -25.885 1.00 66.00 161 ALA A N 1
ATOM 1241 C CA . ALA A 1 161 ? 3.466 4.336 -27.043 1.00 66.00 161 ALA A CA 1
ATOM 1242 C C . ALA A 1 161 ? 4.168 5.350 -27.958 1.00 66.00 161 ALA A C 1
ATOM 1244 O O . ALA A 1 161 ? 3.523 6.364 -28.311 1.00 66.00 161 ALA A O 1
#

Organism: Nothobranchius kadleci (NCBI:txid1051664)

InterPro domains:
  IPR003649 B-box, C-terminal [SM00502] (3-129)
  IPR017903 COS domain [PS51262] (104-161)
  IPR050617 E3 ubiquitin-protein ligases and FN3/SPRY domain-containing proteins [PTHR24099] (3-137)

Sequence (161 aa):
QTQKSELSNAIDNLVSSNSRLQALLSQMEDTCRVVQENAQRAKQGLAERFDLLYAILEERKGILLEQIGKEQDEKVAALRALAQRYGERLQASTELTDTAVRALEQSGAAEFLLASKGLITKTKDAAKASLGEERPEPGFEKMDHFTLSTEHVEAVLAKMA

Secondary structure (DSSP, 8-state):
-HHHHHHHHHHHHHHHHHHHHHHHHHHHHHHHHHHHHHHHHHHHHHHHHHHHHHHHHHHHHHHHHHHHHHHHHHHHHHHHHHHHHHHHHHHHHHHHHHHHHHHHHH--HHHHHHHHHHHHHHHHHHHHHGGG---PPTTTT--TT-----HHHHHHHTT--

pLDDT: mean 94.11, std 5.74, range [66.0, 98.69]

Radius of gyration: 46.01 Å; chains: 1; bounding box: 88×21×138 Å

Foldseek 3Di:
DVVVVVVVVVVVVVVVVVVVVVVVVVVVVVVVVVVVVVVVVVVVVVVVVVVVVVVVVVVVVVVLVVVLVVLVVVLVVVVVVLVVVVVVLVVVLVVLVVVVVCLVPPDDPVRSVVCVVVSVVVNVVSVVVVVPRDDPDVCSVDPPVSDDDCPVVVVVVVPPD